Protein AF-A0A1F3WQG4-F1 (afdb_monomer_lite)

Structure (mmCIF, N/CA/C/O backbone):
data_AF-A0A1F3WQG4-F1
#
_entry.id   AF-A0A1F3WQG4-F1
#
loop_
_atom_site.group_PDB
_atom_site.id
_atom_site.type_symbol
_atom_site.label_atom_id
_atom_site.label_alt_id
_atom_site.label_comp_id
_atom_site.label_asym_id
_atom_site.label_entity_id
_atom_site.label_seq_id
_atom_site.pdbx_PDB_ins_code
_atom_site.Cartn_x
_atom_site.Cartn_y
_atom_site.Cartn_z
_atom_site.occupancy
_atom_site.B_iso_or_equiv
_atom_site.auth_seq_id
_atom_site.auth_comp_id
_atom_site.auth_asym_id
_atom_site.auth_atom_id
_atom_site.pdbx_PDB_model_num
ATOM 1 N N . MET A 1 1 ? 49.074 22.719 32.982 1.00 51.09 1 MET A N 1
ATOM 2 C CA . MET A 1 1 ? 48.353 23.153 31.761 1.00 51.09 1 MET A CA 1
ATOM 3 C C . MET A 1 1 ? 48.511 22.140 30.616 1.00 51.09 1 MET A C 1
ATOM 5 O O . MET A 1 1 ? 49.047 22.472 29.574 1.00 51.09 1 MET A O 1
ATOM 9 N N . LYS A 1 2 ? 48.103 20.875 30.806 1.00 48.81 2 LYS A N 1
ATOM 10 C CA . LYS A 1 2 ? 48.145 19.841 29.741 1.00 48.81 2 LYS A CA 1
ATOM 11 C C . LYS A 1 2 ? 46.903 18.933 29.711 1.00 48.81 2 LYS A C 1
ATOM 13 O O . LYS A 1 2 ? 46.806 18.068 28.857 1.00 48.81 2 LYS A O 1
ATOM 18 N N . ARG A 1 3 ? 45.939 19.138 30.622 1.00 52.19 3 ARG A N 1
ATOM 19 C CA . ARG A 1 3 ? 44.693 18.349 30.705 1.00 52.19 3 ARG A CA 1
ATOM 20 C C . ARG A 1 3 ? 43.467 19.046 30.097 1.00 52.19 3 ARG A C 1
ATOM 22 O O . ARG A 1 3 ? 42.432 18.418 29.964 1.00 52.19 3 ARG A O 1
ATOM 29 N N . VAL A 1 4 ? 43.591 20.317 29.701 1.00 53.03 4 VAL A N 1
ATOM 30 C CA . VAL A 1 4 ? 42.470 21.119 29.162 1.00 53.03 4 VAL A CA 1
ATOM 31 C C . VAL A 1 4 ? 42.309 20.946 27.642 1.00 53.03 4 VAL A C 1
ATOM 33 O O . VAL A 1 4 ? 41.248 21.213 27.097 1.00 53.03 4 VAL A O 1
ATOM 36 N N . ILE A 1 5 ? 43.327 20.416 26.953 1.00 52.59 5 ILE A N 1
ATOM 37 C CA . ILE A 1 5 ? 43.301 20.222 25.491 1.00 52.59 5 ILE A CA 1
ATOM 38 C C . ILE A 1 5 ? 42.414 19.029 25.083 1.00 52.59 5 ILE A C 1
ATOM 40 O O . ILE A 1 5 ? 41.953 18.959 23.950 1.00 52.59 5 ILE A O 1
ATOM 44 N N . LEU A 1 6 ? 42.100 18.117 26.009 1.00 49.50 6 LEU A N 1
ATOM 45 C CA . LEU A 1 6 ? 41.370 16.885 25.691 1.00 49.50 6 LEU A CA 1
ATOM 46 C C . LEU A 1 6 ? 39.840 17.045 25.622 1.00 49.50 6 LEU A C 1
ATOM 48 O O . LEU A 1 6 ? 39.156 16.087 25.284 1.00 49.50 6 LEU A O 1
ATOM 52 N N . ILE A 1 7 ? 39.296 18.229 25.932 1.00 50.03 7 ILE A N 1
ATOM 53 C CA . ILE A 1 7 ? 37.840 18.426 26.079 1.00 50.03 7 ILE A CA 1
ATOM 54 C C . ILE A 1 7 ? 37.200 19.114 24.857 1.00 50.03 7 ILE A C 1
ATOM 56 O O . ILE A 1 7 ? 36.001 18.977 24.644 1.00 50.03 7 ILE A O 1
ATOM 60 N N . PHE A 1 8 ? 37.967 19.769 23.980 1.00 49.19 8 PHE A N 1
ATOM 61 C CA . PHE A 1 8 ? 37.384 20.533 22.861 1.00 49.19 8 PHE A CA 1
ATOM 62 C C . PHE A 1 8 ? 37.221 19.771 21.535 1.00 49.19 8 PHE A C 1
ATOM 64 O O . PHE A 1 8 ? 36.585 20.286 20.621 1.00 49.19 8 PHE A O 1
ATOM 71 N N . ILE A 1 9 ? 37.718 18.535 21.425 1.00 52.47 9 ILE A N 1
ATOM 72 C CA . ILE A 1 9 ? 37.533 17.707 20.212 1.00 52.47 9 ILE A CA 1
ATOM 73 C C . ILE A 1 9 ? 36.175 16.966 20.227 1.00 52.47 9 ILE A C 1
ATOM 75 O O . ILE A 1 9 ? 35.728 16.457 19.205 1.00 52.47 9 ILE A O 1
ATOM 79 N N . ILE A 1 10 ? 35.451 16.974 21.352 1.00 51.00 10 ILE A N 1
ATOM 80 C CA . ILE A 1 10 ? 34.167 16.261 21.521 1.00 51.00 10 ILE A CA 1
ATOM 81 C C . ILE A 1 10 ? 32.958 17.101 21.043 1.00 51.00 10 ILE A C 1
ATOM 83 O O . ILE A 1 10 ? 31.816 16.671 21.147 1.00 51.00 10 ILE A O 1
ATOM 87 N N . SER A 1 11 ? 33.166 18.295 20.474 1.00 50.84 11 SER A N 1
ATOM 88 C CA . SER A 1 11 ? 32.045 19.187 20.123 1.00 50.84 11 SER A CA 1
ATOM 89 C C . SER A 1 11 ? 31.514 19.051 18.690 1.00 50.84 11 SER A C 1
ATOM 91 O O . SER A 1 11 ? 30.610 19.795 18.317 1.00 50.84 11 SER A O 1
ATOM 93 N N . ILE A 1 12 ? 32.022 18.110 17.889 1.00 56.06 12 ILE A N 1
ATOM 94 C CA . ILE A 1 12 ? 31.495 17.824 16.540 1.00 56.06 12 ILE A CA 1
ATOM 95 C C . ILE A 1 12 ? 30.764 16.478 16.563 1.00 56.06 12 ILE A C 1
ATOM 97 O O . ILE A 1 12 ? 31.038 15.569 15.789 1.00 56.06 12 ILE A O 1
ATOM 101 N N . ILE A 1 13 ? 29.818 16.330 17.488 1.00 57.97 13 ILE A N 1
ATOM 102 C CA . ILE A 1 13 ? 28.740 15.354 17.327 1.00 57.97 13 ILE A CA 1
ATOM 103 C C . ILE A 1 13 ? 27.633 16.121 16.615 1.00 57.97 13 ILE A C 1
ATOM 105 O O . ILE A 1 13 ? 26.708 16.639 17.233 1.00 57.97 13 ILE A O 1
ATOM 109 N N . ILE A 1 14 ? 27.787 16.279 15.300 1.00 61.94 14 ILE A N 1
ATOM 110 C CA . ILE A 1 14 ? 26.665 16.661 14.448 1.00 61.94 14 ILE A CA 1
ATOM 111 C C . ILE A 1 14 ? 25.644 15.535 14.639 1.00 61.94 14 ILE A C 1
ATOM 113 O O . ILE A 1 14 ? 25.987 14.384 14.347 1.00 61.94 14 ILE A O 1
ATOM 117 N N . PRO A 1 15 ? 24.422 15.794 15.140 1.00 56.78 15 PRO A N 1
ATOM 118 C CA . PRO A 1 15 ? 23.368 14.815 14.997 1.00 56.78 15 PRO A CA 1
ATOM 119 C C . PRO A 1 15 ? 23.146 14.701 13.493 1.00 56.78 15 PRO A C 1
ATOM 121 O O . PRO A 1 15 ? 22.582 15.594 12.862 1.00 56.78 15 PRO A O 1
ATOM 124 N N . VAL A 1 16 ? 23.681 13.634 12.898 1.00 57.38 16 VAL A N 1
ATOM 125 C CA . VAL A 1 16 ? 23.268 13.198 11.574 1.00 57.38 16 VAL A CA 1
ATOM 126 C C . VAL A 1 16 ? 21.778 12.965 11.729 1.00 57.38 16 VAL A C 1
ATOM 128 O O . VAL A 1 16 ? 21.354 11.978 12.329 1.00 57.38 16 VAL A O 1
ATOM 131 N N . PHE A 1 17 ? 20.987 13.933 11.272 1.00 53.09 17 PHE A N 1
ATOM 132 C CA . PHE A 1 17 ? 19.589 13.722 10.975 1.00 53.09 17 PHE A CA 1
ATOM 133 C C . PHE A 1 17 ? 19.590 12.574 9.975 1.00 53.09 17 PHE A C 1
ATOM 135 O O . PHE A 1 17 ? 19.816 12.767 8.782 1.00 53.09 17 PHE A O 1
ATOM 142 N N . ALA A 1 18 ? 19.425 11.356 10.488 1.00 44.84 18 ALA A N 1
ATOM 143 C CA . ALA A 1 18 ? 19.026 10.212 9.707 1.00 44.84 18 ALA A CA 1
ATOM 144 C C . ALA A 1 18 ? 17.613 10.544 9.237 1.00 44.84 18 ALA A C 1
ATOM 146 O O . ALA A 1 18 ? 16.618 10.146 9.837 1.00 44.84 18 ALA A O 1
ATOM 147 N N . GLN A 1 19 ? 17.535 11.379 8.203 1.00 42.84 19 GLN A N 1
ATOM 148 C CA . GLN A 1 19 ? 16.361 11.493 7.378 1.00 42.84 19 GLN A CA 1
ATOM 149 C C . GLN A 1 19 ? 16.188 10.073 6.865 1.00 42.84 19 GLN A C 1
ATOM 151 O O . GLN A 1 19 ? 16.990 9.614 6.051 1.00 42.84 19 GLN A O 1
ATOM 156 N N . ALA A 1 20 ? 15.263 9.331 7.481 1.00 48.41 20 ALA A N 1
ATOM 157 C CA . ALA A 1 20 ? 14.895 8.001 7.048 1.00 48.41 20 ALA A CA 1
ATOM 158 C C . ALA A 1 20 ? 14.478 8.179 5.597 1.00 48.41 20 ALA A C 1
ATOM 160 O O . ALA A 1 20 ? 13.397 8.679 5.300 1.00 48.41 20 ALA A O 1
ATOM 161 N N . GLN A 1 21 ? 15.422 7.932 4.695 1.00 49.06 21 GLN A N 1
ATOM 162 C CA . GLN A 1 21 ? 15.181 8.041 3.281 1.00 49.06 21 GLN A CA 1
ATOM 163 C C . GLN A 1 21 ? 14.128 6.972 3.047 1.00 49.06 21 GLN A C 1
ATOM 165 O O . GLN A 1 21 ? 14.404 5.794 3.308 1.00 49.06 21 GLN A O 1
ATOM 170 N N . ASP A 1 22 ? 12.907 7.402 2.714 1.00 57.53 22 ASP A N 1
ATOM 171 C CA . ASP A 1 22 ? 11.789 6.508 2.436 1.00 57.53 22 ASP A CA 1
ATOM 172 C C . ASP A 1 22 ? 12.264 5.558 1.347 1.00 57.53 22 ASP A C 1
ATOM 174 O O . ASP A 1 22 ? 12.371 5.881 0.165 1.00 57.53 22 ASP A O 1
ATOM 178 N N . THR A 1 23 ? 12.699 4.399 1.801 1.00 65.69 23 THR A N 1
ATOM 179 C CA . THR A 1 23 ? 13.405 3.424 0.996 1.00 65.69 23 THR A CA 1
ATOM 180 C C . THR A 1 23 ? 12.313 2.598 0.371 1.00 65.69 23 THR A C 1
ATOM 182 O O . THR A 1 23 ? 11.433 2.123 1.088 1.00 65.69 23 THR A O 1
ATOM 185 N N . ASN A 1 24 ? 12.358 2.465 -0.955 1.00 78.06 24 ASN A N 1
ATOM 186 C CA . ASN A 1 24 ? 11.305 1.834 -1.736 1.00 78.06 24 ASN A CA 1
ATOM 187 C C . ASN A 1 24 ? 10.831 0.520 -1.085 1.00 78.06 24 ASN A C 1
ATOM 189 O O . ASN A 1 24 ? 11.536 -0.492 -1.122 1.00 78.06 24 ASN A O 1
ATOM 193 N N . TYR A 1 25 ? 9.643 0.549 -0.467 1.00 77.38 25 TYR A N 1
ATOM 194 C CA . TYR A 1 25 ? 9.112 -0.562 0.331 1.00 77.38 25 TYR A CA 1
ATOM 195 C C . TYR A 1 25 ? 8.807 -1.803 -0.512 1.00 77.38 25 TYR A C 1
ATOM 197 O O . TYR A 1 25 ? 8.592 -2.882 0.037 1.00 77.38 25 TYR A O 1
ATOM 205 N N . CYS A 1 26 ? 8.804 -1.673 -1.840 1.00 86.56 26 CYS A N 1
ATOM 206 C CA . CYS A 1 26 ? 8.654 -2.794 -2.755 1.00 86.56 26 CYS A CA 1
ATOM 207 C C . CYS A 1 26 ? 9.887 -3.705 -2.765 1.00 86.56 26 CYS A C 1
ATOM 209 O O . CYS A 1 26 ? 9.754 -4.898 -3.021 1.00 86.56 26 CYS A O 1
ATOM 211 N N . LEU A 1 27 ? 11.069 -3.168 -2.439 1.00 82.50 27 LEU A N 1
ATOM 212 C CA . LEU A 1 27 ? 12.344 -3.896 -2.462 1.00 82.50 27 LEU A CA 1
ATOM 213 C C . LEU A 1 27 ? 12.715 -4.513 -1.105 1.00 82.50 27 LEU A C 1
ATOM 215 O O . LEU A 1 27 ? 13.688 -5.259 -1.003 1.00 82.50 27 LEU A O 1
ATOM 219 N N . LYS A 1 28 ? 11.964 -4.204 -0.042 1.00 81.88 28 LYS A N 1
ATOM 220 C CA . LYS A 1 28 ? 12.258 -4.680 1.311 1.00 81.88 28 LYS A CA 1
ATOM 221 C C . LYS A 1 28 ? 11.541 -5.990 1.600 1.00 81.88 28 LYS A C 1
ATOM 223 O O . LYS A 1 28 ? 10.329 -6.005 1.809 1.00 81.88 28 LYS A O 1
ATOM 228 N N . LYS A 1 29 ? 12.313 -7.073 1.696 1.00 77.12 29 LYS A N 1
ATOM 229 C CA . LYS A 1 29 ? 11.806 -8.405 2.057 1.00 77.12 29 LYS A CA 1
ATOM 230 C C . LYS A 1 29 ? 11.059 -8.407 3.396 1.00 77.12 29 LYS A C 1
ATOM 232 O O . LYS A 1 29 ? 9.992 -9.002 3.487 1.00 77.12 29 LYS A O 1
ATOM 237 N N . ASP A 1 30 ? 11.569 -7.689 4.395 1.00 81.25 30 ASP A N 1
ATOM 238 C CA . ASP A 1 30 ? 10.938 -7.625 5.721 1.00 81.25 30 ASP A CA 1
ATOM 239 C C . ASP A 1 30 ? 9.561 -6.953 5.672 1.00 81.25 30 ASP A C 1
ATOM 241 O O . ASP A 1 30 ? 8.617 -7.425 6.296 1.00 81.25 30 ASP A O 1
ATOM 245 N N . SER A 1 31 ? 9.401 -5.922 4.836 1.00 82.44 31 SER A N 1
ATOM 246 C CA . SER A 1 31 ? 8.106 -5.262 4.660 1.00 82.44 31 SER A CA 1
ATOM 247 C C . SER A 1 31 ? 7.084 -6.181 3.984 1.00 82.44 31 SER A C 1
ATOM 249 O O . SER A 1 31 ? 5.893 -6.084 4.247 1.00 82.44 31 SER A O 1
ATOM 251 N N . TRP A 1 32 ? 7.496 -7.090 3.095 1.00 88.31 32 TRP A N 1
ATOM 252 C CA . TRP A 1 32 ? 6.585 -8.115 2.561 1.00 88.31 32 TRP A CA 1
ATOM 253 C C . TRP A 1 32 ? 6.117 -9.083 3.642 1.00 88.31 32 TRP A C 1
ATOM 255 O O . TRP A 1 32 ? 4.916 -9.287 3.783 1.00 88.31 32 TRP A O 1
ATOM 265 N N . LYS A 1 33 ? 7.044 -9.556 4.479 1.00 91.44 33 LYS A N 1
ATOM 266 C CA . LYS A 1 33 ? 6.727 -10.452 5.592 1.00 91.44 33 LYS A CA 1
ATOM 267 C C . LYS A 1 33 ? 5.683 -9.861 6.547 1.00 91.44 33 LYS A C 1
ATOM 269 O O . LYS A 1 33 ? 4.730 -10.550 6.889 1.00 91.44 33 LYS A O 1
ATOM 274 N N . GLU A 1 34 ? 5.823 -8.593 6.934 1.00 91.06 34 GLU A N 1
ATOM 275 C CA . GLU A 1 34 ? 4.853 -7.917 7.813 1.00 91.06 34 GLU A CA 1
ATOM 276 C C . GLU A 1 34 ? 3.431 -7.906 7.229 1.00 91.06 34 GLU A C 1
ATOM 278 O O . GLU A 1 34 ? 2.454 -8.126 7.945 1.00 91.06 34 GLU A O 1
ATOM 283 N N . TRP A 1 35 ? 3.301 -7.669 5.922 1.00 93.25 35 TRP A N 1
ATOM 284 C CA . TRP A 1 35 ? 2.000 -7.644 5.253 1.00 93.25 35 TRP A CA 1
ATOM 285 C C . TRP A 1 35 ? 1.414 -9.040 5.052 1.00 93.25 35 TRP A C 1
ATOM 287 O O . TRP A 1 35 ? 0.212 -9.213 5.254 1.00 93.25 35 TRP A O 1
ATOM 297 N N . ASP A 1 36 ? 2.245 -10.028 4.720 1.00 93.12 36 ASP A N 1
ATOM 298 C CA . ASP A 1 36 ? 1.817 -11.424 4.606 1.00 93.12 36 ASP A CA 1
ATOM 299 C C . ASP A 1 36 ? 1.282 -11.938 5.952 1.00 93.12 36 ASP A C 1
ATOM 301 O O . ASP A 1 36 ? 0.207 -12.537 6.014 1.00 93.12 36 ASP A O 1
ATOM 305 N N . GLU A 1 37 ? 1.986 -11.644 7.049 1.00 96.06 37 GLU A N 1
ATOM 306 C CA . GLU A 1 37 ? 1.546 -11.977 8.407 1.00 96.06 37 GLU A CA 1
ATOM 307 C C . GLU A 1 37 ? 0.241 -11.256 8.775 1.00 96.06 37 GLU A C 1
ATOM 309 O O . GLU A 1 37 ? -0.654 -11.857 9.374 1.00 96.06 37 GLU A O 1
ATOM 314 N N . LEU A 1 38 ? 0.090 -9.983 8.392 1.00 94.81 38 LEU A N 1
ATOM 315 C CA . LEU A 1 38 ? -1.122 -9.209 8.661 1.00 94.81 38 LEU A CA 1
ATOM 316 C C . LEU A 1 38 ? -2.347 -9.783 7.933 1.00 94.81 38 LEU A C 1
ATOM 318 O O . LEU A 1 38 ? -3.409 -9.944 8.537 1.00 94.81 38 LEU A O 1
ATOM 322 N N . VAL A 1 39 ? -2.190 -10.134 6.657 1.00 96.94 39 VAL A N 1
ATOM 323 C CA . VAL A 1 39 ? -3.228 -10.752 5.817 1.00 96.94 39 VAL A CA 1
ATOM 324 C C . VAL A 1 39 ? -3.623 -12.131 6.345 1.00 96.94 39 VAL A C 1
ATOM 326 O O . VAL A 1 39 ? -4.808 -12.458 6.361 1.00 96.94 39 VAL A O 1
ATOM 329 N N . GLN A 1 40 ? -2.658 -12.922 6.823 1.00 97.38 40 GLN A N 1
ATOM 330 C CA . GLN A 1 40 ? -2.924 -14.217 7.460 1.00 97.38 40 GLN A CA 1
ATOM 331 C C . GLN A 1 40 ? -3.642 -14.071 8.802 1.00 97.38 40 GLN A C 1
ATOM 333 O O . GLN A 1 40 ? -4.514 -14.876 9.125 1.00 97.38 40 GLN A O 1
ATOM 338 N N . LYS A 1 41 ? -3.290 -13.049 9.588 1.00 97.69 41 LYS A N 1
ATOM 339 C CA . LYS A 1 41 ? -3.924 -12.769 10.879 1.00 97.69 41 LYS A CA 1
ATOM 340 C C . LYS A 1 41 ? -5.377 -12.313 10.723 1.00 97.69 41 LYS A C 1
ATOM 342 O O . LYS A 1 41 ? -6.202 -12.632 11.578 1.00 97.69 41 LYS A O 1
ATOM 347 N N . TYR A 1 42 ? -5.692 -11.595 9.645 1.00 96.50 42 TYR A N 1
ATOM 348 C CA . TYR A 1 42 ? -7.021 -11.034 9.387 1.00 96.50 42 TYR A CA 1
ATOM 349 C C . TYR A 1 42 ? -7.546 -11.415 7.989 1.00 96.50 42 TYR A C 1
ATOM 351 O O . TYR A 1 42 ? -7.746 -10.553 7.128 1.00 96.50 42 TYR A O 1
ATOM 359 N N . PRO A 1 43 ? -7.826 -12.707 7.741 1.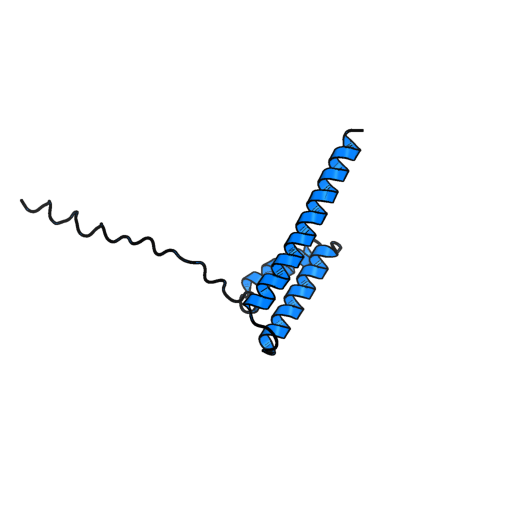00 96.75 43 PRO A N 1
ATOM 360 C CA . PRO A 1 43 ? -8.167 -13.201 6.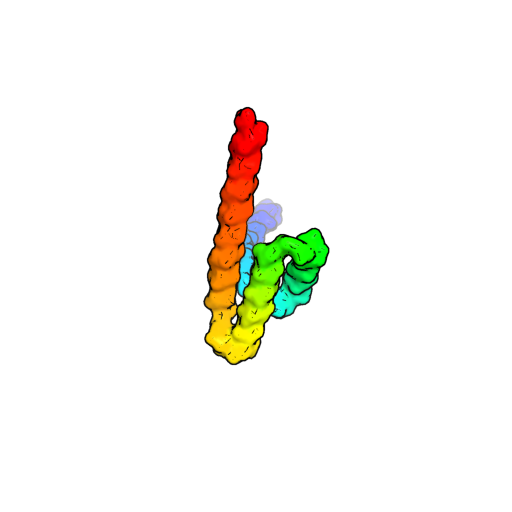405 1.00 96.75 43 PRO A CA 1
ATOM 361 C C . PRO A 1 43 ? -9.534 -12.715 5.899 1.00 96.75 43 PRO A C 1
ATOM 363 O O . PRO A 1 43 ? -9.800 -12.753 4.702 1.00 96.75 43 PRO A O 1
ATOM 366 N N . HIS A 1 44 ? -10.407 -12.260 6.801 1.00 96.81 44 HIS A N 1
ATOM 367 C CA . HIS A 1 44 ? -11.756 -11.782 6.482 1.00 96.81 44 HIS A CA 1
ATOM 368 C C . HIS A 1 44 ? -11.912 -10.262 6.613 1.00 96.81 44 HIS A C 1
ATOM 370 O O . HIS A 1 44 ? -12.994 -9.735 6.357 1.00 96.81 44 HIS A O 1
ATOM 376 N N . ASP A 1 45 ? -10.850 -9.551 7.000 1.00 96.31 45 ASP A N 1
ATOM 377 C CA . ASP A 1 45 ? -10.851 -8.092 7.008 1.00 96.31 45 ASP A CA 1
ATOM 378 C C . ASP A 1 45 ? -10.588 -7.586 5.586 1.00 96.31 45 ASP A C 1
ATOM 380 O O . ASP A 1 45 ? -9.449 -7.520 5.116 1.00 96.31 45 ASP A O 1
ATOM 384 N N . MET A 1 46 ? -11.668 -7.256 4.878 1.00 95.94 46 MET A N 1
ATOM 385 C CA . MET A 1 46 ? -11.588 -6.833 3.481 1.00 95.94 46 MET A CA 1
ATOM 386 C C . MET A 1 46 ? -10.838 -5.514 3.286 1.00 95.94 46 MET A C 1
ATOM 388 O O . MET A 1 46 ? -10.297 -5.301 2.200 1.00 95.94 46 MET A O 1
ATOM 392 N N . ASP A 1 47 ? -10.751 -4.654 4.306 1.00 96.12 47 ASP A N 1
ATOM 393 C CA . ASP A 1 47 ? -9.972 -3.422 4.203 1.00 96.12 47 ASP A CA 1
ATOM 394 C C . ASP A 1 47 ? -8.466 -3.746 4.204 1.00 96.12 47 ASP A C 1
ATOM 396 O O . ASP A 1 47 ? -7.715 -3.199 3.392 1.00 96.12 47 ASP A O 1
ATOM 400 N N . ILE A 1 48 ? -8.026 -4.703 5.033 1.00 96.38 48 ILE A N 1
ATOM 401 C CA . ILE A 1 48 ? -6.642 -5.212 5.024 1.00 96.38 48 ILE A CA 1
ATOM 402 C C . ILE A 1 48 ? -6.324 -5.918 3.699 1.00 96.38 48 ILE A C 1
ATOM 404 O O . ILE A 1 48 ? -5.279 -5.646 3.099 1.00 96.38 48 ILE A O 1
ATOM 408 N N . GLN A 1 49 ? -7.227 -6.772 3.199 1.00 97.44 49 GLN A N 1
ATOM 409 C CA . GLN A 1 49 ? -7.043 -7.453 1.907 1.00 97.44 49 GLN A CA 1
ATOM 410 C C . GLN A 1 49 ? -6.919 -6.453 0.749 1.00 97.44 49 GLN A C 1
ATOM 412 O O . GLN A 1 49 ? -6.046 -6.588 -0.112 1.00 97.44 49 GLN A O 1
ATOM 417 N N . MET A 1 50 ? -7.761 -5.416 0.743 1.00 97.12 50 MET A N 1
ATOM 418 C CA . MET A 1 50 ? -7.722 -4.360 -0.265 1.00 97.12 50 MET A CA 1
ATOM 419 C C . MET A 1 50 ? -6.399 -3.590 -0.218 1.00 97.12 50 MET A C 1
ATOM 421 O O . MET A 1 50 ? -5.776 -3.393 -1.262 1.00 97.12 50 MET A O 1
ATOM 425 N N . LEU A 1 51 ? -5.945 -3.171 0.969 1.00 96.94 51 LEU A N 1
ATOM 426 C CA . LEU A 1 51 ? -4.671 -2.460 1.110 1.00 96.94 51 LEU A CA 1
ATOM 427 C C . LEU A 1 51 ? -3.495 -3.314 0.628 1.00 96.94 51 LEU A C 1
ATOM 429 O O . LEU A 1 51 ? -2.627 -2.812 -0.087 1.00 96.94 51 LEU A O 1
ATOM 433 N N . HIS A 1 52 ? -3.493 -4.610 0.938 1.00 96.44 52 HIS A N 1
ATOM 434 C CA . HIS A 1 52 ? -2.466 -5.523 0.449 1.00 96.44 52 HIS A CA 1
ATOM 435 C C . HIS A 1 52 ? -2.457 -5.627 -1.086 1.00 96.44 52 HIS A C 1
ATOM 437 O O . HIS A 1 52 ? -1.407 -5.478 -1.715 1.00 96.44 52 HIS A O 1
ATOM 443 N N . ALA A 1 53 ? -3.627 -5.795 -1.711 1.00 96.75 53 ALA A N 1
ATOM 444 C CA . ALA A 1 53 ? -3.750 -5.837 -3.168 1.00 96.75 53 ALA A CA 1
ATOM 445 C C . ALA A 1 53 ? -3.289 -4.526 -3.831 1.00 96.75 53 ALA A C 1
ATOM 447 O O . ALA A 1 53 ? -2.577 -4.549 -4.838 1.00 96.75 53 ALA A O 1
ATOM 448 N N . VAL A 1 54 ? -3.639 -3.377 -3.242 1.00 96.75 54 VAL A N 1
ATOM 449 C CA . VAL A 1 54 ? -3.171 -2.059 -3.695 1.00 96.75 54 VAL A CA 1
ATOM 450 C C . VAL A 1 54 ? -1.650 -1.973 -3.618 1.00 96.75 54 VAL A C 1
ATOM 452 O O . VAL A 1 54 ? -1.024 -1.550 -4.589 1.00 96.75 54 VAL A O 1
ATOM 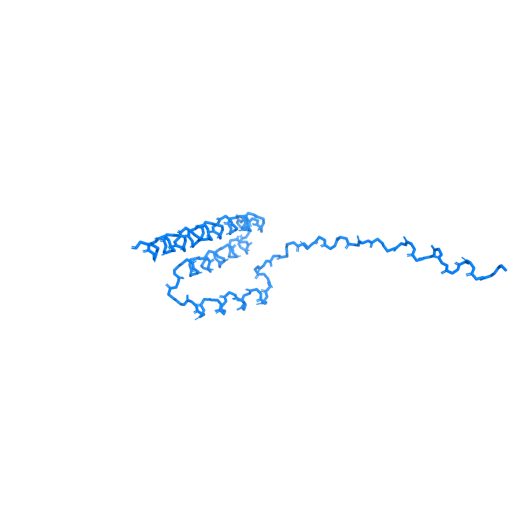455 N N . ARG A 1 55 ? -1.037 -2.403 -2.507 1.00 95.50 55 ARG A N 1
ATOM 456 C CA . ARG A 1 55 ? 0.424 -2.420 -2.357 1.00 95.50 55 ARG A CA 1
ATOM 457 C C . ARG A 1 55 ? 1.089 -3.219 -3.480 1.00 95.50 55 ARG A C 1
ATOM 459 O O . ARG A 1 55 ? 2.022 -2.715 -4.102 1.00 95.50 55 ARG A O 1
ATOM 466 N N . ILE A 1 56 ? 0.584 -4.420 -3.773 1.00 96.19 56 ILE A N 1
ATOM 467 C CA . ILE A 1 56 ? 1.075 -5.264 -4.874 1.00 96.19 56 ILE A CA 1
ATOM 468 C C . ILE A 1 56 ? 0.971 -4.526 -6.213 1.00 96.19 56 ILE A C 1
ATOM 470 O O . ILE A 1 56 ? 1.962 -4.412 -6.937 1.00 96.19 56 ILE A O 1
ATOM 474 N N . GLY A 1 57 ? -0.207 -3.981 -6.530 1.00 96.81 57 GLY A N 1
ATOM 475 C CA . GLY A 1 57 ? -0.441 -3.276 -7.791 1.00 96.81 57 GLY A CA 1
ATOM 476 C C . GLY A 1 57 ? 0.447 -2.041 -7.965 1.00 96.81 57 GLY A C 1
ATOM 477 O O . GLY A 1 57 ? 0.971 -1.800 -9.052 1.00 96.81 57 GLY A O 1
ATOM 478 N N . LEU A 1 58 ? 0.669 -1.277 -6.895 1.00 96.69 58 LEU A N 1
ATOM 479 C CA . LEU A 1 58 ? 1.555 -0.114 -6.908 1.00 96.69 58 LEU A CA 1
ATOM 480 C C . LEU A 1 58 ? 3.021 -0.509 -7.098 1.00 96.69 58 LEU A C 1
ATOM 482 O O . LEU A 1 58 ? 3.711 0.108 -7.908 1.00 96.69 58 LEU A O 1
ATOM 486 N N . CYS A 1 59 ? 3.483 -1.568 -6.429 1.00 95.00 59 CYS A N 1
ATOM 487 C CA . CYS A 1 59 ? 4.832 -2.085 -6.640 1.00 95.00 59 CYS A CA 1
ATOM 488 C C . CYS A 1 59 ? 5.049 -2.563 -8.078 1.00 95.00 59 CYS A C 1
ATOM 490 O O . CYS A 1 59 ? 6.096 -2.271 -8.656 1.00 95.00 59 CYS A O 1
ATOM 492 N N . LYS A 1 60 ? 4.040 -3.197 -8.691 1.00 95.94 60 LYS A N 1
ATOM 493 C CA . LYS A 1 60 ? 4.101 -3.564 -10.108 1.00 95.94 60 LYS A CA 1
ATOM 494 C C . LYS A 1 60 ? 4.196 -2.337 -11.019 1.00 95.94 60 LYS A C 1
ATOM 496 O O . LYS A 1 60 ? 5.037 -2.284 -11.907 1.00 95.94 60 LYS A O 1
ATOM 501 N N . LYS A 1 61 ? 3.398 -1.299 -10.762 1.00 96.75 61 LYS A N 1
ATOM 502 C CA . LYS A 1 61 ? 3.448 -0.054 -11.545 1.00 96.75 61 LYS A CA 1
ATOM 503 C C . LYS A 1 61 ? 4.792 0.676 -11.451 1.00 96.75 61 LYS A C 1
ATOM 505 O O . LYS A 1 6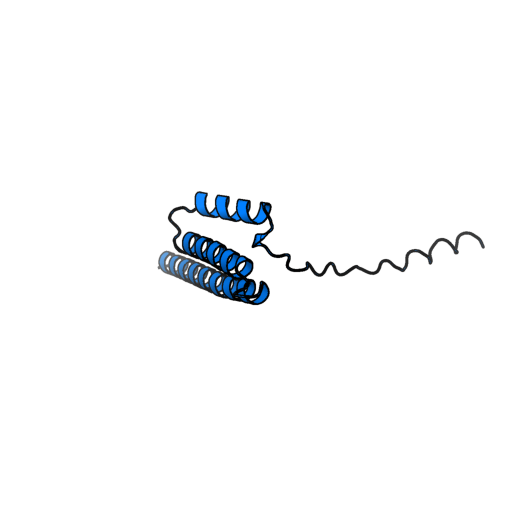1 ? 5.185 1.297 -12.441 1.00 96.75 61 LYS A O 1
ATOM 510 N N . ILE A 1 62 ? 5.469 0.606 -10.299 1.00 95.06 62 ILE A N 1
ATOM 511 C CA . ILE A 1 62 ? 6.837 1.120 -10.126 1.00 95.06 62 ILE A CA 1
ATOM 512 C C . ILE A 1 62 ? 7.825 0.296 -10.958 1.00 95.06 62 ILE A C 1
ATOM 514 O O . ILE A 1 62 ? 8.649 0.880 -11.655 1.00 95.06 62 ILE A O 1
ATOM 518 N N . GLU A 1 63 ? 7.745 -1.038 -10.896 1.00 93.62 63 GLU A N 1
ATOM 519 C CA . GLU A 1 63 ? 8.595 -1.941 -11.689 1.00 93.62 63 GLU A CA 1
ATOM 520 C C . GLU A 1 63 ? 8.456 -1.668 -13.192 1.00 93.62 63 GLU A C 1
ATOM 522 O O . GLU A 1 63 ? 9.453 -1.570 -13.902 1.00 93.62 63 GLU A O 1
ATOM 527 N N . ASP A 1 64 ? 7.224 -1.459 -13.657 1.00 96.88 64 ASP A N 1
ATOM 528 C CA . ASP A 1 64 ? 6.920 -1.143 -15.055 1.00 96.88 64 ASP A CA 1
ATOM 529 C C . ASP A 1 64 ? 7.328 0.290 -15.457 1.00 96.88 64 ASP A C 1
ATOM 531 O O . ASP A 1 64 ? 7.140 0.690 -16.605 1.00 96.88 64 ASP A O 1
ATOM 535 N N . GLY A 1 65 ? 7.836 1.102 -14.522 1.00 95.50 65 GLY A N 1
ATOM 536 C CA . GLY A 1 65 ? 8.214 2.498 -14.763 1.00 95.50 65 GLY A CA 1
ATOM 537 C C . GLY A 1 65 ? 7.032 3.426 -15.059 1.00 95.50 65 GLY A C 1
ATOM 538 O O . GLY A 1 65 ? 7.228 4.545 -15.528 1.00 95.50 65 GLY A O 1
ATOM 539 N N . THR A 1 66 ? 5.799 2.979 -14.801 1.00 98.06 66 THR A N 1
ATOM 540 C CA . THR A 1 66 ? 4.576 3.730 -15.139 1.00 98.06 66 THR A CA 1
ATOM 541 C C . THR A 1 66 ? 4.220 4.802 -14.111 1.00 98.06 66 THR A C 1
ATOM 543 O O . THR A 1 66 ? 3.524 5.757 -14.452 1.00 98.06 66 THR A O 1
ATOM 546 N N . ILE A 1 67 ? 4.684 4.659 -12.864 1.00 96.50 67 ILE A N 1
ATOM 547 C CA . ILE A 1 67 ? 4.555 5.664 -11.798 1.00 96.50 67 ILE A CA 1
ATOM 548 C C . ILE A 1 67 ? 5.852 5.746 -10.989 1.00 96.50 67 ILE A C 1
ATOM 550 O O . ILE A 1 67 ? 6.596 4.769 -10.892 1.00 96.50 67 ILE A O 1
ATOM 554 N N . SER A 1 68 ? 6.107 6.897 -10.363 1.00 94.94 68 SER A N 1
ATOM 555 C CA . SER A 1 68 ? 7.220 7.039 -9.423 1.00 94.94 68 SER A CA 1
ATOM 556 C C . SER A 1 68 ? 6.907 6.368 -8.079 1.00 94.94 68 SER A C 1
ATOM 558 O O . SER A 1 68 ? 5.745 6.167 -7.709 1.00 94.94 68 SER A O 1
ATOM 560 N N . PHE A 1 69 ? 7.955 6.064 -7.309 1.00 93.25 69 PHE A N 1
ATOM 561 C CA . PHE A 1 69 ? 7.798 5.586 -5.934 1.00 93.25 69 PHE A CA 1
ATOM 562 C C . PHE A 1 69 ? 7.033 6.587 -5.053 1.00 93.25 69 PHE A C 1
ATOM 564 O O . PHE A 1 69 ? 6.209 6.177 -4.243 1.00 93.25 69 PHE A O 1
ATOM 571 N N . GLU A 1 70 ? 7.261 7.888 -5.239 1.00 94.06 70 GLU A N 1
ATOM 572 C CA . GLU A 1 70 ? 6.550 8.946 -4.514 1.00 94.06 70 GLU A CA 1
ATOM 573 C C . GLU A 1 70 ? 5.046 8.908 -4.801 1.00 94.06 70 GLU A C 1
ATOM 575 O O . GLU A 1 70 ? 4.248 8.822 -3.872 1.00 94.06 70 GLU A O 1
ATOM 580 N N . THR A 1 71 ? 4.653 8.834 -6.077 1.00 95.69 71 THR A N 1
ATOM 581 C CA . THR A 1 71 ? 3.241 8.707 -6.460 1.00 95.69 71 THR A CA 1
ATOM 582 C C . THR A 1 71 ? 2.598 7.464 -5.843 1.00 95.69 71 THR A C 1
ATOM 584 O O . THR A 1 71 ? 1.476 7.531 -5.338 1.00 95.69 71 THR A O 1
ATOM 587 N N . ALA A 1 72 ? 3.301 6.330 -5.844 1.00 95.25 72 ALA A N 1
ATOM 588 C CA . ALA A 1 72 ? 2.820 5.103 -5.221 1.00 95.25 72 ALA A CA 1
ATOM 589 C C . ALA A 1 72 ? 2.678 5.229 -3.696 1.00 95.25 72 ALA A C 1
ATOM 591 O O . ALA A 1 72 ? 1.645 4.857 -3.143 1.00 95.25 72 ALA A O 1
ATOM 592 N N . ARG A 1 73 ? 3.693 5.765 -3.007 1.00 94.06 73 ARG A N 1
ATOM 593 C CA . ARG A 1 73 ? 3.674 6.004 -1.557 1.00 94.06 73 ARG A CA 1
ATOM 594 C C . ARG A 1 73 ? 2.487 6.877 -1.165 1.00 94.06 73 ARG A C 1
ATOM 596 O O . ARG A 1 73 ? 1.735 6.508 -0.267 1.00 94.06 73 ARG A O 1
ATOM 603 N N . ASP A 1 74 ? 2.295 7.992 -1.855 1.00 95.62 74 ASP A N 1
ATOM 604 C CA . ASP A 1 74 ? 1.260 8.959 -1.501 1.00 95.62 74 ASP A CA 1
ATOM 605 C C . ASP A 1 74 ? -0.140 8.387 -1.771 1.00 95.62 74 ASP A C 1
ATOM 607 O O . ASP A 1 74 ? -1.043 8.519 -0.941 1.00 95.62 74 ASP A O 1
ATOM 611 N N . THR A 1 75 ? -0.296 7.646 -2.876 1.00 96.12 75 THR A N 1
ATOM 612 C CA . THR A 1 75 ? -1.533 6.913 -3.192 1.00 96.12 75 THR A CA 1
ATOM 613 C C . THR A 1 75 ? -1.862 5.889 -2.107 1.00 96.12 75 THR A C 1
ATOM 615 O O . THR A 1 75 ? -2.991 5.833 -1.616 1.00 96.12 75 THR A O 1
ATOM 618 N N . PHE A 1 76 ? -0.872 5.090 -1.705 1.00 96.06 76 PHE A N 1
ATOM 619 C CA . PHE A 1 76 ? -1.038 4.085 -0.663 1.00 96.06 76 PHE A CA 1
ATOM 620 C C . PHE A 1 76 ? -1.426 4.716 0.680 1.00 96.06 76 PHE A C 1
ATOM 622 O O . PHE A 1 76 ? -2.391 4.285 1.310 1.00 96.06 76 PHE A O 1
ATOM 629 N N . ASN A 1 77 ? -0.717 5.769 1.095 1.00 95.50 77 ASN A N 1
ATOM 630 C CA . ASN A 1 77 ? -0.966 6.460 2.358 1.00 95.50 77 ASN A CA 1
ATOM 631 C C . ASN A 1 77 ? -2.374 7.058 2.417 1.00 95.50 77 ASN A C 1
ATOM 633 O O . ASN A 1 77 ? -3.049 6.938 3.438 1.00 95.50 77 ASN A O 1
ATOM 637 N N . HIS A 1 78 ? -2.858 7.632 1.314 1.00 97.06 78 HIS A N 1
ATOM 638 C CA . HIS A 1 78 ? -4.218 8.160 1.238 1.00 97.06 78 HIS A CA 1
ATOM 639 C C . HIS A 1 78 ? -5.289 7.074 1.461 1.00 97.06 78 HIS A C 1
ATOM 641 O O . HIS A 1 78 ? -6.243 7.263 2.228 1.00 97.06 78 HIS A O 1
ATOM 647 N N . LEU A 1 79 ? -5.122 5.912 0.824 1.00 96.38 79 LEU A N 1
ATOM 648 C CA . LEU A 1 79 ? -6.011 4.760 1.005 1.00 96.38 79 LEU A CA 1
ATOM 649 C C . LEU A 1 79 ? -5.940 4.219 2.437 1.00 96.38 79 LEU A C 1
ATOM 651 O O . LEU A 1 79 ? -6.973 3.994 3.069 1.00 96.38 79 LEU A O 1
ATOM 655 N N . HIS A 1 80 ? -4.731 4.081 2.976 1.00 95.62 80 HIS A N 1
ATOM 656 C CA . HIS A 1 80 ? -4.500 3.632 4.345 1.00 95.62 80 HIS A CA 1
ATOM 657 C C . HIS A 1 80 ? -5.164 4.555 5.380 1.00 95.62 80 HIS A C 1
ATOM 659 O O . HIS A 1 80 ? -5.865 4.085 6.277 1.00 95.62 80 HIS A O 1
ATOM 665 N N . GLU A 1 81 ? -5.040 5.876 5.226 1.00 97.19 81 GLU A N 1
ATOM 666 C CA . GLU A 1 81 ? -5.738 6.836 6.085 1.00 97.19 81 GLU A CA 1
ATOM 667 C C . GLU A 1 81 ? -7.259 6.694 6.023 1.00 97.19 81 GLU A C 1
ATOM 669 O O . GLU A 1 81 ? -7.940 6.874 7.036 1.00 97.19 81 GLU A O 1
ATOM 674 N N . THR A 1 82 ? -7.803 6.402 4.842 1.00 96.44 82 THR A N 1
ATOM 675 C CA . THR A 1 82 ? -9.246 6.225 4.651 1.00 96.44 82 THR A CA 1
ATOM 676 C C . THR A 1 82 ? -9.749 5.008 5.424 1.00 96.44 82 THR A C 1
ATOM 678 O O . THR A 1 82 ? -10.748 5.110 6.141 1.00 96.44 82 THR A O 1
ATOM 681 N N . VAL A 1 83 ? -9.012 3.895 5.367 1.00 95.56 83 VAL A N 1
ATOM 682 C CA . VAL A 1 83 ? -9.298 2.685 6.154 1.00 95.56 83 VAL A CA 1
ATOM 683 C C . VAL A 1 83 ? -9.216 2.968 7.657 1.00 95.56 83 VAL A C 1
ATOM 685 O O . VAL A 1 83 ? -10.147 2.652 8.394 1.00 95.56 83 VAL A O 1
ATOM 688 N N . ILE A 1 84 ? -8.170 3.658 8.126 1.00 94.69 84 ILE A N 1
ATOM 689 C CA . ILE A 1 84 ? -8.038 4.018 9.550 1.00 94.69 84 ILE A CA 1
ATOM 690 C C . ILE A 1 84 ? -9.204 4.898 10.019 1.00 94.69 84 ILE A C 1
ATOM 692 O O . ILE A 1 84 ? -9.744 4.699 11.110 1.00 94.69 84 ILE A O 1
ATOM 696 N N . LYS A 1 85 ? -9.600 5.895 9.218 1.00 96.56 85 LYS A N 1
ATOM 697 C CA . LYS A 1 85 ? -10.721 6.790 9.547 1.00 96.56 85 LYS A CA 1
ATOM 698 C C . LYS A 1 85 ? -12.034 6.011 9.653 1.00 96.56 85 LYS A C 1
ATOM 700 O O . LYS A 1 85 ? -12.812 6.277 10.570 1.00 96.56 85 LYS A O 1
ATOM 705 N N . LYS A 1 86 ? -12.261 5.043 8.760 1.00 94.81 86 LYS A N 1
ATOM 706 C CA . LYS A 1 86 ? -13.418 4.140 8.807 1.00 94.81 86 LYS A CA 1
ATOM 707 C C . LYS A 1 86 ? -13.418 3.305 10.091 1.00 94.81 86 LYS A C 1
ATOM 709 O O . LYS A 1 86 ? -14.385 3.392 10.844 1.00 94.81 86 LYS A O 1
ATOM 714 N N . ALA A 1 87 ? -12.317 2.620 10.401 1.00 92.69 87 ALA A N 1
ATOM 715 C CA . ALA A 1 87 ? -12.199 1.784 11.599 1.00 92.69 87 ALA A CA 1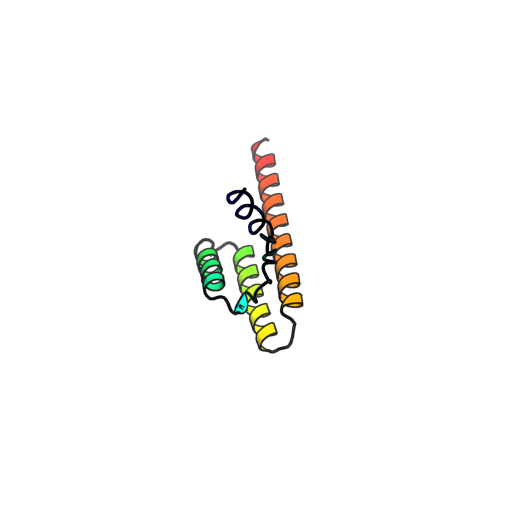
ATOM 716 C C . ALA A 1 87 ? -12.466 2.572 12.897 1.00 92.69 87 ALA A C 1
ATOM 718 O O . ALA A 1 87 ? -13.270 2.162 13.732 1.00 92.69 87 ALA A O 1
ATOM 719 N N . LYS A 1 88 ? -11.883 3.773 13.031 1.00 94.69 88 LYS A N 1
ATOM 720 C CA . LYS A 1 88 ? -12.132 4.664 14.182 1.00 94.69 88 LYS A CA 1
ATOM 721 C C . LYS A 1 88 ? -13.594 5.096 14.291 1.00 94.69 88 LYS A C 1
ATOM 723 O O . LYS A 1 88 ? -14.111 5.296 15.390 1.00 94.69 88 LYS A O 1
ATOM 728 N N . LYS A 1 89 ? -14.272 5.317 13.163 1.00 95.56 89 LYS A N 1
ATOM 729 C CA . LYS A 1 89 ? -15.691 5.693 13.158 1.00 95.56 89 LYS A CA 1
ATOM 730 C C . LYS A 1 89 ? -16.559 4.535 13.644 1.00 95.56 8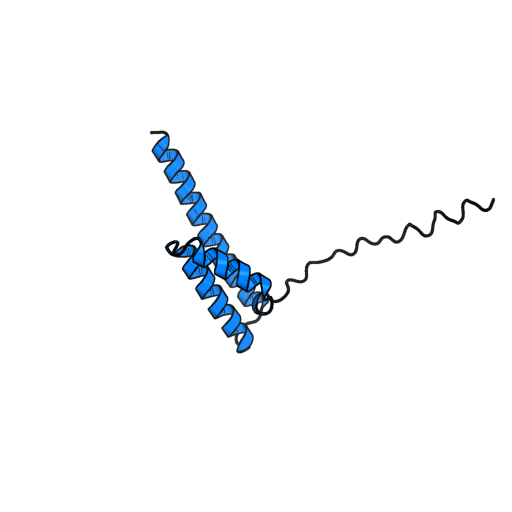9 LYS A C 1
ATOM 732 O O . LYS A 1 89 ? -17.451 4.766 14.457 1.00 95.56 89 LYS A O 1
ATOM 737 N N . GLU A 1 90 ? -16.285 3.325 13.171 1.00 93.12 90 GLU A N 1
ATOM 738 C CA . GLU A 1 90 ? -17.004 2.111 13.564 1.00 93.12 90 GLU A CA 1
ATOM 739 C C . GLU A 1 90 ? -16.805 1.800 15.051 1.00 93.12 90 GLU A C 1
ATOM 741 O O . GLU A 1 90 ? -17.785 1.582 15.762 1.00 93.12 90 GLU A O 1
ATOM 746 N N . GLU A 1 91 ? -15.574 1.894 15.557 1.00 93.25 91 GLU A N 1
ATOM 747 C CA . GLU A 1 91 ? -15.267 1.751 16.986 1.00 93.25 91 GLU A CA 1
ATOM 748 C C . GLU A 1 91 ? -16.072 2.746 17.840 1.00 93.25 91 GLU A C 1
ATOM 750 O O . GLU A 1 91 ? -16.779 2.360 18.773 1.00 93.25 91 GLU A O 1
ATOM 755 N N . ASN A 1 92 ? -16.048 4.032 17.479 1.00 93.44 92 ASN A N 1
ATOM 756 C CA . ASN A 1 92 ? -16.798 5.065 18.194 1.00 93.44 92 ASN A CA 1
ATOM 757 C C . ASN A 1 92 ? -18.318 4.835 18.162 1.00 93.44 92 ASN A C 1
ATOM 759 O O . ASN A 1 92 ? -19.009 5.130 19.138 1.00 93.44 92 ASN A O 1
ATOM 763 N N . GLN A 1 93 ? -18.859 4.328 17.051 1.00 93.00 93 GLN A N 1
ATOM 764 C CA . GLN A 1 93 ? -20.278 3.979 16.945 1.00 93.00 93 GLN A CA 1
ATOM 765 C C . GLN A 1 93 ? -20.633 2.796 17.848 1.00 93.00 93 GLN A C 1
ATOM 767 O O . GLN A 1 93 ? -21.638 2.847 18.554 1.00 93.00 93 GLN A O 1
ATOM 772 N N . GLN A 1 94 ? -19.790 1.763 17.887 1.00 91.62 94 GLN A N 1
ATOM 773 C CA . GLN A 1 94 ? -19.983 0.620 18.777 1.00 91.62 94 GLN A CA 1
ATOM 774 C C . GLN A 1 94 ? -19.938 1.029 20.254 1.00 91.62 94 GLN A C 1
ATOM 776 O O . GLN A 1 94 ? -20.758 0.556 21.039 1.00 91.62 94 GLN A O 1
ATOM 781 N N . LEU A 1 95 ? -19.025 1.929 20.634 1.00 91.94 95 LEU A N 1
ATOM 782 C CA . LEU A 1 95 ? -18.940 2.453 22.000 1.00 91.94 95 LEU A CA 1
ATOM 783 C C . LEU A 1 95 ? -20.206 3.219 22.399 1.00 91.94 95 LEU A C 1
ATOM 785 O O . LEU A 1 95 ? -20.735 2.982 23.481 1.00 91.94 95 LEU A O 1
ATOM 789 N N . LYS A 1 96 ? -20.733 4.078 21.517 1.00 91.25 96 LYS A N 1
ATOM 790 C CA . LYS A 1 96 ? -21.994 4.802 21.761 1.00 91.25 96 LYS A CA 1
ATOM 791 C C . LYS A 1 96 ? -23.184 3.857 21.910 1.00 91.25 96 LYS A C 1
ATOM 793 O O . LYS A 1 96 ? -23.987 4.037 22.816 1.00 91.25 96 LYS A O 1
ATOM 798 N N . ASN A 1 97 ? -23.273 2.833 21.063 1.00 88.19 97 ASN A N 1
ATOM 799 C CA . ASN A 1 97 ? -24.376 1.871 21.104 1.00 88.19 97 ASN A CA 1
ATOM 800 C C . ASN A 1 97 ? -24.359 0.986 22.361 1.00 88.19 97 ASN A C 1
ATOM 802 O O . ASN A 1 97 ? -25.410 0.510 22.760 1.00 88.19 97 ASN A O 1
ATOM 806 N N . LYS A 1 98 ? -23.192 0.757 22.980 1.00 84.94 98 LYS A N 1
ATOM 807 C CA . LYS A 1 98 ? -23.066 0.011 24.249 1.00 84.94 98 LYS A CA 1
ATOM 808 C C . LYS A 1 98 ? -23.398 0.842 25.496 1.00 84.94 98 LYS A C 1
ATOM 810 O O . LYS A 1 98 ? -23.480 0.276 26.580 1.00 84.94 98 LYS A O 1
ATOM 815 N N . GLN A 1 99 ? -23.490 2.166 25.366 1.00 76.81 99 GLN A N 1
ATOM 816 C CA . GLN A 1 99 ? -23.806 3.094 26.460 1.00 76.81 99 GLN A CA 1
ATOM 817 C C . GLN A 1 99 ? -25.301 3.458 26.531 1.00 76.81 99 GLN A C 1
ATOM 819 O O . GLN A 1 99 ? -25.697 4.147 27.471 1.00 76.81 99 GLN A O 1
ATOM 824 N N . LEU A 1 100 ? -26.101 3.020 25.549 1.00 59.78 100 LEU A N 1
ATOM 825 C CA . LEU A 1 100 ? -27.569 3.033 25.570 1.00 59.78 100 LEU A CA 1
ATOM 826 C C . LEU A 1 100 ? -28.106 1.694 26.086 1.00 59.78 100 LEU A C 1
ATOM 828 O O . LEU A 1 100 ? -29.174 1.728 26.733 1.00 59.78 100 LEU A O 1
#

Foldseek 3Di:
DPPPVVPPVPPPPPVPPPPVPCDLLLPDPVSVVVLVVVCVVCVPPVLSVVLSVLLVVLSVCVVVVNDPSVVSVVVSVVSVVVVVVVVVVVVVVVVVVVVD

Secondary structure (DSSP, 8-state):
--SSTTSGGGG-------------TTS-HHHHHHHHHHHHH-TT-HHHHHHHHHHHHHHHHHHTTSS-HHHHHHHHHHHHHHHHHHHHHHHHHHHHHT--

Radius of gyration: 22.71 Å; chains: 1; bounding box: 76×37×47 Å

Sequence (100 aa):
MKRVILIFIISIIIPVFAQAQDTNYCLKKDSWKEWDELVQKYPHDMDIQMLHAVRIGLCKKIEDGTISFETARDTFNHLHETVIKKAKKEENQQLKNKQL

pLDDT: mean 83.59, std 17.99, range [42.84, 98.06]